Protein AF-A0A098E7J0-F1 (afdb_monomer_lite)

Organism: NCBI:txid717931

InterPro domains:
  IPR011204 Virulence protein RhuM-like [PF13310] (2-72)

Secondary structure (DSSP, 8-state):
-HHHHHHHHHHHHHHHHHTT----HHHHHHHHHHHHHHTT----SS--S--HHHHHHHHHHHHHHHHHHHHHH---HHHHHHHHHHHHHHHHTT-

Sequence (95 aa):
MLNRIMDAYLSFAEIQAKNEHAMTMKDWTNKLDEYLTLLGKGVLKNAGKVMAEEAEKKANLEYEIYKKEQNKKYISDFDREVNNLKKEASSFDRL

Foldseek 3Di:
DVVVLVVVLVVVVVVCVVVVNDDDPVRSVVVSQVSCVVVVNHDPPCPDPCDPVNVVVVVVVVVVVVVVVVVVVDDDPVNVVVVVVVVVVVVVVVD

Structure (mmCIF, N/CA/C/O backbone):
data_AF-A0A098E7J0-F1
#
_entry.id   AF-A0A098E7J0-F1
#
loop_
_atom_site.group_PDB
_atom_site.id
_atom_site.type_symbol
_atom_site.label_atom_id
_atom_site.label_alt_id
_atom_site.label_comp_id
_atom_site.label_asym_id
_atom_site.label_entity_id
_atom_site.label_seq_id
_atom_site.pdbx_PDB_ins_code
_atom_site.Cartn_x
_atom_site.Cartn_y
_atom_site.Cartn_z
_atom_site.occupancy
_atom_site.B_iso_or_equiv
_atom_site.auth_seq_id
_atom_site.auth_comp_id
_atom_site.auth_asym_id
_atom_site.auth_atom_id
_atom_site.pdbx_PDB_model_num
ATOM 1 N N . MET A 1 1 ? -2.058 11.319 -7.166 1.00 58.44 1 MET A N 1
ATOM 2 C CA . MET A 1 1 ? -2.965 11.614 -6.029 1.00 58.44 1 MET A CA 1
ATOM 3 C C . MET A 1 1 ? -3.108 10.415 -5.092 1.00 58.44 1 MET A C 1
ATOM 5 O O . MET A 1 1 ? -2.983 10.617 -3.898 1.00 58.44 1 MET A O 1
ATOM 9 N N . LEU A 1 2 ? -3.336 9.193 -5.601 1.00 65.56 2 LEU A N 1
ATOM 10 C CA . LEU A 1 2 ? -3.457 7.980 -4.775 1.00 65.56 2 LEU A CA 1
ATOM 11 C C . LEU A 1 2 ? -2.167 7.644 -4.008 1.00 65.56 2 LEU A C 1
ATOM 13 O O . LEU A 1 2 ? -2.226 7.480 -2.798 1.00 65.56 2 LEU A O 1
ATOM 17 N N . ASN A 1 3 ? -1.013 7.666 -4.686 1.00 73.12 3 ASN A N 1
ATOM 18 C CA . ASN A 1 3 ? 0.285 7.396 -4.049 1.00 73.12 3 ASN A CA 1
ATOM 19 C C . ASN A 1 3 ? 0.531 8.313 -2.846 1.00 73.12 3 ASN A C 1
ATOM 21 O O . ASN A 1 3 ? 0.841 7.832 -1.774 1.00 73.12 3 ASN A O 1
ATOM 25 N N . ARG A 1 4 ? 0.224 9.611 -2.966 1.00 75.06 4 ARG A N 1
ATOM 26 C CA . ARG A 1 4 ? 0.350 10.571 -1.855 1.00 75.06 4 ARG A CA 1
ATOM 27 C C . ARG A 1 4 ? -0.493 10.219 -0.624 1.00 75.06 4 ARG A C 1
ATOM 29 O O . ARG A 1 4 ? -0.076 10.517 0.485 1.00 75.06 4 ARG A O 1
ATOM 36 N N . ILE A 1 5 ? -1.679 9.641 -0.816 1.00 77.81 5 ILE A N 1
ATOM 37 C CA . ILE A 1 5 ? -2.551 9.224 0.294 1.00 77.81 5 ILE A CA 1
ATOM 38 C C . ILE A 1 5 ? -1.971 7.971 0.956 1.00 77.81 5 ILE A C 1
ATOM 40 O O . ILE A 1 5 ? -1.954 7.881 2.178 1.00 77.81 5 ILE A O 1
ATOM 44 N N . MET A 1 6 ? -1.463 7.036 0.149 1.00 78.44 6 MET A N 1
ATOM 45 C CA . MET A 1 6 ? -0.799 5.830 0.638 1.00 78.44 6 MET A CA 1
ATOM 46 C C . MET A 1 6 ? 0.473 6.173 1.423 1.00 78.44 6 MET A C 1
ATOM 48 O O . MET A 1 6 ? 0.636 5.702 2.545 1.00 78.44 6 MET A O 1
ATOM 52 N N . ASP A 1 7 ? 1.326 7.036 0.869 1.00 84.25 7 ASP A N 1
ATOM 53 C CA . ASP A 1 7 ? 2.564 7.488 1.505 1.00 84.25 7 ASP A CA 1
ATOM 54 C C . ASP A 1 7 ? 2.261 8.163 2.851 1.00 84.25 7 ASP A C 1
ATOM 56 O O . ASP A 1 7 ? 2.855 7.818 3.869 1.00 84.25 7 ASP A O 1
ATOM 60 N N . ALA A 1 8 ? 1.269 9.062 2.888 1.00 83.06 8 ALA A N 1
ATOM 61 C CA . ALA A 1 8 ? 0.856 9.735 4.118 1.00 83.06 8 ALA A CA 1
ATOM 62 C C . ALA A 1 8 ? 0.319 8.761 5.182 1.00 83.06 8 ALA A C 1
ATOM 64 O O . ALA A 1 8 ? 0.612 8.924 6.367 1.00 83.06 8 ALA A O 1
ATOM 65 N N . TYR A 1 9 ? -0.440 7.740 4.772 1.00 84.25 9 TYR A N 1
ATOM 66 C CA . TYR A 1 9 ? -0.948 6.717 5.686 1.00 84.25 9 TYR A CA 1
ATOM 67 C C . TYR A 1 9 ? 0.180 5.845 6.257 1.00 84.25 9 TYR A C 1
ATOM 69 O O . TYR A 1 9 ? 0.193 5.569 7.455 1.00 84.25 9 TYR A O 1
ATOM 77 N N . LEU A 1 10 ? 1.164 5.465 5.435 1.00 87.75 10 LEU A N 1
ATOM 78 C CA . LEU A 1 10 ? 2.339 4.721 5.900 1.00 87.75 10 LEU A CA 1
ATOM 79 C C . LEU A 1 10 ? 3.195 5.547 6.864 1.00 87.75 10 LEU A C 1
ATOM 81 O O . LEU A 1 10 ? 3.603 5.030 7.900 1.00 87.75 10 LEU A O 1
ATOM 85 N N . SER A 1 11 ? 3.409 6.836 6.583 1.00 85.88 11 SER A N 1
ATOM 86 C CA . SER A 1 11 ? 4.106 7.732 7.514 1.00 85.88 11 SER A CA 1
ATOM 87 C C . SER A 1 11 ? 3.363 7.873 8.844 1.00 85.88 11 SER A C 1
ATOM 89 O O . SER A 1 11 ? 3.989 7.892 9.901 1.00 85.88 11 SER A O 1
ATOM 91 N N . PHE A 1 12 ? 2.028 7.933 8.822 1.00 85.38 12 PHE A N 1
ATOM 92 C CA . PHE A 1 12 ? 1.226 7.929 10.045 1.00 85.38 12 PHE A CA 1
ATOM 93 C C . PHE A 1 12 ? 1.404 6.627 10.834 1.00 85.38 12 PHE A C 1
ATOM 95 O O . PHE A 1 12 ? 1.611 6.667 12.047 1.00 85.38 12 PHE A O 1
ATOM 102 N N . ALA A 1 13 ? 1.389 5.480 10.150 1.00 87.19 13 ALA A N 1
ATOM 103 C CA . ALA A 1 13 ? 1.602 4.192 10.795 1.00 87.19 13 ALA A CA 1
ATOM 104 C C . ALA A 1 13 ? 2.994 4.081 11.435 1.00 87.19 13 ALA A C 1
ATOM 106 O O . ALA A 1 13 ? 3.129 3.595 12.558 1.00 87.19 13 ALA A O 1
ATOM 107 N N . GLU A 1 14 ? 4.018 4.602 10.760 1.00 86.44 14 GLU A N 1
ATOM 108 C CA . GLU A 1 14 ? 5.384 4.659 11.275 1.00 86.44 14 GLU A CA 1
ATOM 109 C C . GLU A 1 14 ? 5.488 5.511 12.550 1.00 86.44 14 GLU A C 1
ATOM 111 O O . GLU A 1 14 ? 6.140 5.107 13.512 1.00 86.44 14 GLU A O 1
ATOM 116 N N . ILE A 1 15 ? 4.817 6.667 12.590 1.00 88.69 15 ILE A N 1
ATOM 117 C CA . ILE A 1 15 ? 4.781 7.537 13.775 1.00 88.69 15 ILE A CA 1
ATOM 118 C C . ILE A 1 15 ? 4.113 6.820 14.953 1.00 88.69 15 ILE A C 1
ATOM 120 O O . ILE A 1 15 ? 4.636 6.851 16.064 1.00 88.69 15 ILE A O 1
ATOM 124 N N . GLN A 1 16 ? 2.989 6.140 14.721 1.00 85.75 16 GLN A N 1
ATOM 125 C CA . GLN A 1 16 ? 2.290 5.392 15.769 1.00 85.75 16 GLN A CA 1
ATOM 126 C C . GLN A 1 16 ? 3.145 4.243 16.319 1.00 85.75 16 GLN A C 1
ATOM 128 O O . GLN A 1 16 ? 3.214 4.065 17.533 1.00 85.75 16 GLN A O 1
ATOM 133 N N . ALA A 1 17 ? 3.856 3.521 15.447 1.00 86.94 17 ALA A N 1
ATOM 134 C CA . ALA A 1 17 ? 4.782 2.469 15.858 1.00 86.94 17 ALA A CA 1
ATOM 135 C C . ALA A 1 17 ? 5.967 3.025 16.668 1.00 86.94 17 ALA A C 1
ATOM 137 O O . ALA A 1 17 ? 6.321 2.462 17.702 1.00 86.94 17 ALA A O 1
ATOM 138 N N . LYS A 1 18 ? 6.545 4.157 16.240 1.00 88.94 18 LYS A N 1
ATOM 139 C CA . LYS A 1 18 ? 7.618 4.856 16.971 1.00 88.94 18 LYS A CA 1
ATOM 140 C C . LYS A 1 18 ? 7.172 5.367 18.340 1.00 88.94 18 LYS A C 1
ATOM 142 O O . LYS A 1 18 ? 7.972 5.381 19.265 1.00 88.94 18 LYS A O 1
ATOM 147 N N . ASN A 1 19 ? 5.907 5.757 18.470 1.00 89.94 19 ASN A N 1
ATOM 148 C CA . ASN A 1 19 ? 5.311 6.221 19.723 1.00 89.94 19 ASN A CA 1
ATOM 149 C C . ASN A 1 19 ? 4.791 5.073 20.609 1.00 89.94 19 ASN A C 1
ATOM 151 O O . ASN A 1 19 ? 3.979 5.325 21.500 1.00 89.94 19 ASN A O 1
ATOM 155 N N . GLU A 1 20 ? 5.190 3.826 20.325 1.00 87.62 20 GLU A N 1
ATOM 156 C CA . GLU A 1 20 ? 4.781 2.609 21.045 1.00 87.62 20 GLU A CA 1
ATOM 157 C C . GLU A 1 20 ? 3.254 2.431 21.153 1.00 87.62 20 GLU A C 1
ATOM 159 O O . GLU A 1 20 ? 2.740 1.715 22.013 1.00 87.62 20 GLU A O 1
ATOM 164 N N . HIS A 1 21 ? 2.499 3.048 20.239 1.00 83.62 21 HIS A N 1
ATOM 165 C CA . HIS A 1 21 ? 1.059 2.860 20.142 1.00 83.62 21 HIS A CA 1
ATOM 166 C C . HIS A 1 21 ? 0.767 1.577 19.370 1.00 83.62 21 HIS A C 1
ATOM 168 O O . HIS A 1 21 ? 0.626 1.569 18.145 1.00 83.62 21 HIS A O 1
ATOM 174 N N . ALA A 1 22 ? 0.654 0.473 20.105 1.00 81.31 22 ALA A N 1
ATOM 175 C CA . ALA A 1 22 ? 0.164 -0.780 19.557 1.00 81.31 22 ALA A CA 1
ATOM 176 C C . ALA A 1 22 ? -1.314 -0.632 19.156 1.00 81.31 22 ALA A C 1
ATOM 178 O O . ALA A 1 22 ? -2.177 -0.347 19.984 1.00 81.31 22 ALA A O 1
ATOM 179 N N . MET A 1 23 ? -1.600 -0.8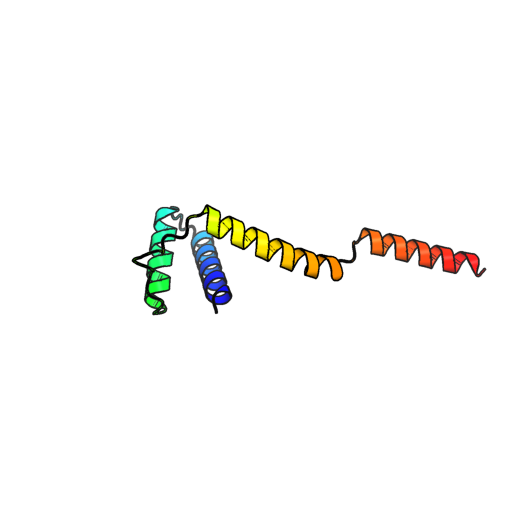38 17.873 1.00 84.44 23 MET A N 1
ATOM 180 C CA . MET A 1 23 ? -2.947 -0.794 17.308 1.00 84.44 23 MET A CA 1
ATOM 181 C C . MET A 1 23 ? -3.276 -2.138 16.669 1.00 84.44 23 MET A C 1
ATOM 183 O O . MET A 1 23 ? -2.426 -2.751 16.016 1.00 84.44 23 MET A O 1
ATOM 187 N N . THR A 1 24 ? -4.513 -2.601 16.831 1.00 87.25 24 THR A N 1
ATOM 188 C CA . THR A 1 24 ? -4.965 -3.832 16.178 1.00 87.25 24 THR A CA 1
ATOM 189 C C . THR A 1 24 ? -5.277 -3.575 14.705 1.00 87.25 24 THR A C 1
ATOM 191 O O . THR A 1 24 ? -5.564 -2.448 14.302 1.00 87.25 24 THR A O 1
ATOM 194 N N . MET A 1 25 ? -5.295 -4.628 13.881 1.00 81.56 25 MET A N 1
ATOM 195 C CA . MET A 1 25 ? -5.691 -4.516 12.465 1.00 81.56 25 MET A CA 1
ATOM 196 C C . MET A 1 25 ? -7.066 -3.855 12.279 1.00 81.56 25 MET A C 1
ATOM 198 O O . MET A 1 25 ? -7.269 -3.127 11.312 1.00 81.56 25 MET A O 1
ATOM 202 N N . LYS A 1 26 ? -7.987 -4.050 13.231 1.00 83.06 26 LYS A N 1
ATOM 203 C CA . LYS A 1 26 ? -9.306 -3.407 13.226 1.00 83.06 26 LYS A CA 1
ATOM 204 C C . LYS A 1 26 ? -9.212 -1.895 13.456 1.00 83.06 26 LYS A C 1
ATOM 206 O O . LYS A 1 26 ? -9.920 -1.131 12.804 1.00 83.06 26 LYS A O 1
ATOM 211 N N . ASP A 1 27 ? -8.322 -1.459 14.342 1.00 83.94 27 ASP A N 1
ATOM 212 C CA . ASP A 1 27 ? -8.104 -0.036 14.624 1.00 83.94 27 ASP A CA 1
ATOM 213 C C . ASP A 1 27 ? -7.473 0.675 13.422 1.00 83.94 27 ASP A C 1
ATOM 215 O O . ASP A 1 27 ? -7.850 1.803 13.097 1.00 83.94 27 ASP A O 1
ATOM 219 N N . TRP A 1 28 ? -6.574 -0.013 12.710 1.00 84.69 28 TRP A N 1
ATOM 220 C CA . TRP A 1 28 ? -6.000 0.474 11.455 1.00 84.69 28 TRP A CA 1
ATOM 221 C C . TRP A 1 28 ? -7.059 0.703 10.376 1.00 84.69 28 TRP A C 1
ATOM 223 O O . TRP A 1 28 ? -7.016 1.733 9.698 1.00 84.69 28 TRP A O 1
ATOM 233 N N . THR A 1 29 ? -8.034 -0.206 10.249 1.00 81.94 29 THR A N 1
ATOM 234 C CA . THR A 1 29 ? -9.165 -0.042 9.320 1.00 81.94 29 THR A CA 1
ATOM 235 C C . THR A 1 29 ? -9.984 1.200 9.664 1.00 81.94 29 THR A C 1
ATOM 237 O O . THR A 1 29 ? -10.188 2.057 8.808 1.00 81.94 29 THR A O 1
ATOM 240 N N . ASN A 1 30 ? -10.367 1.356 10.934 1.00 84.62 30 ASN A N 1
ATOM 241 C CA . ASN A 1 30 ? -11.158 2.504 11.378 1.00 84.62 30 ASN A CA 1
ATOM 242 C C . ASN A 1 30 ? -10.428 3.839 11.150 1.00 84.62 30 ASN A C 1
ATOM 244 O O . ASN A 1 30 ? -11.041 4.812 10.712 1.00 84.62 30 ASN A O 1
ATOM 248 N N . LYS A 1 31 ? -9.111 3.906 11.400 1.00 84.00 31 LYS A N 1
ATOM 249 C CA . LYS A 1 31 ? -8.338 5.133 11.143 1.00 84.00 31 LYS A CA 1
ATOM 250 C C . LYS A 1 31 ? -8.171 5.458 9.674 1.00 84.00 31 LYS A C 1
ATOM 252 O O . LYS A 1 31 ? -8.162 6.638 9.329 1.00 84.00 31 LYS A O 1
ATOM 257 N N . LEU A 1 32 ? -8.085 4.452 8.809 1.00 81.06 32 LEU A N 1
ATOM 258 C CA . LEU A 1 32 ? -8.102 4.687 7.371 1.00 81.06 32 LEU A CA 1
ATOM 259 C C . LEU A 1 32 ? -9.445 5.288 6.927 1.00 81.06 32 LEU A C 1
ATOM 261 O O . LEU A 1 32 ? -9.450 6.272 6.190 1.00 81.06 32 LEU A O 1
ATOM 265 N N . ASP A 1 33 ? -10.564 4.757 7.422 1.00 79.88 33 ASP A N 1
ATOM 266 C CA . ASP A 1 33 ? -11.904 5.265 7.103 1.00 79.88 33 ASP A CA 1
ATOM 267 C C . ASP A 1 33 ? -12.115 6.711 7.586 1.00 79.88 33 ASP A C 1
ATOM 269 O O . ASP A 1 33 ? -12.630 7.558 6.845 1.00 79.88 33 ASP A O 1
ATOM 273 N N . GLU A 1 34 ? -11.664 7.034 8.802 1.00 81.56 34 GLU A N 1
ATOM 274 C CA . GLU A 1 34 ? -11.667 8.408 9.318 1.00 81.56 34 GLU A CA 1
ATOM 275 C C . GLU A 1 34 ? -10.811 9.343 8.450 1.00 81.56 34 GLU A C 1
ATOM 277 O O . GLU A 1 34 ? -11.250 10.438 8.088 1.00 81.56 34 GLU A O 1
ATOM 282 N N . TYR A 1 35 ? -9.607 8.905 8.072 1.00 79.19 35 TYR A N 1
ATOM 283 C CA . TYR A 1 35 ? -8.677 9.692 7.263 1.00 79.19 35 TYR A CA 1
ATOM 284 C C . TYR A 1 35 ? -9.230 9.981 5.860 1.00 79.19 35 TYR A C 1
ATOM 286 O O . TYR A 1 35 ? -9.151 11.110 5.371 1.00 79.19 35 TYR A O 1
ATOM 294 N N . LEU A 1 36 ? -9.849 8.987 5.219 1.00 76.81 36 LEU A N 1
ATOM 295 C CA . LEU A 1 36 ? -10.501 9.151 3.918 1.00 76.81 36 LEU A CA 1
ATOM 296 C C . LEU A 1 36 ? -11.685 10.127 4.000 1.00 76.81 36 LEU A C 1
ATOM 298 O O . LEU A 1 36 ? -11.806 11.015 3.151 1.00 76.81 36 LEU A O 1
ATOM 302 N N . THR A 1 37 ? -12.489 10.026 5.064 1.00 76.50 37 THR A N 1
ATOM 303 C CA . THR A 1 37 ? -13.605 10.947 5.335 1.00 76.50 37 THR A CA 1
ATOM 304 C C . THR A 1 37 ? -13.121 12.393 5.485 1.00 76.50 37 THR A C 1
ATOM 306 O O . THR A 1 37 ? -13.689 13.296 4.869 1.00 76.50 37 THR A O 1
ATOM 309 N N . LEU A 1 38 ? -12.040 12.613 6.241 1.00 74.25 38 LEU A N 1
ATOM 310 C CA . LEU A 1 38 ? -11.402 13.924 6.439 1.00 74.25 38 LEU A CA 1
ATOM 311 C C . LEU A 1 38 ? -10.915 14.561 5.131 1.00 74.25 38 LEU A C 1
ATOM 313 O O . LEU A 1 38 ? -11.012 15.773 4.958 1.00 74.25 38 LEU A O 1
ATOM 317 N N . LEU A 1 39 ? -10.431 13.754 4.187 1.00 72.25 39 LEU A N 1
ATOM 318 C CA . LEU A 1 39 ? -9.969 14.221 2.877 1.00 72.25 39 LEU A CA 1
ATOM 319 C C . LEU A 1 39 ? -11.112 14.535 1.893 1.00 72.25 39 LEU A C 1
ATOM 321 O O . LEU A 1 39 ? -10.850 14.794 0.716 1.00 72.25 39 LEU A O 1
ATOM 325 N N . GLY A 1 40 ? -12.376 14.467 2.330 1.00 65.38 40 GLY A N 1
ATOM 326 C CA . GLY A 1 40 ? -13.553 14.645 1.472 1.00 65.38 40 GLY A CA 1
ATOM 327 C C . GLY A 1 40 ? -13.710 13.539 0.424 1.00 65.38 40 GLY A C 1
ATOM 328 O O . GLY A 1 40 ? -14.558 13.626 -0.465 1.00 65.38 40 GLY A O 1
ATOM 329 N N . LYS A 1 41 ? -12.895 12.481 0.514 1.00 63.38 41 LYS A N 1
ATOM 330 C CA . LYS A 1 41 ? -13.008 11.287 -0.312 1.00 63.38 41 LYS A CA 1
ATOM 331 C C . LYS A 1 41 ? -13.951 10.350 0.415 1.00 63.38 41 LYS A C 1
ATOM 333 O O . LYS A 1 41 ? -13.528 9.612 1.292 1.00 63.38 41 LYS A O 1
ATOM 338 N N . GLY A 1 42 ? -15.241 10.438 0.091 1.00 58.66 42 GLY A N 1
ATOM 339 C CA . GLY A 1 42 ? -16.261 9.609 0.728 1.00 58.66 42 GLY A CA 1
ATOM 340 C C . GLY A 1 42 ? -15.805 8.153 0.826 1.00 58.66 42 GLY A C 1
ATOM 341 O O . GLY A 1 42 ? -15.400 7.560 -0.175 1.00 58.66 42 GLY A O 1
ATOM 342 N N . VAL A 1 43 ? -15.846 7.596 2.038 1.00 60.19 43 VAL A N 1
ATOM 343 C CA . VAL A 1 43 ? -15.643 6.162 2.248 1.00 60.19 43 VAL A CA 1
ATOM 344 C C . VAL A 1 43 ? -16.691 5.445 1.403 1.00 60.19 43 VAL A C 1
ATOM 346 O O . VAL A 1 43 ? -17.879 5.783 1.454 1.00 60.19 43 VAL A O 1
ATOM 349 N N . LEU A 1 44 ? -16.249 4.504 0.570 1.00 57.78 44 LEU A N 1
ATOM 350 C CA . LEU A 1 44 ? -17.112 3.717 -0.308 1.00 57.78 44 LEU A CA 1
ATOM 351 C C . LEU A 1 44 ? -18.069 2.874 0.550 1.00 57.78 44 LEU A C 1
ATOM 353 O O . LEU A 1 44 ? -17.787 1.727 0.868 1.00 57.78 44 LEU A O 1
ATOM 357 N N . LYS A 1 45 ? -19.228 3.439 0.918 1.00 56.84 45 LYS A N 1
ATOM 358 C CA . LYS A 1 45 ? -20.292 2.719 1.647 1.00 56.84 45 LYS A CA 1
ATOM 359 C C . LYS A 1 45 ? -20.850 1.541 0.849 1.00 56.84 45 LYS A C 1
ATOM 361 O O . LYS A 1 45 ? -21.327 0.575 1.424 1.00 56.84 45 LYS A O 1
ATOM 366 N N . ASN A 1 46 ? -20.745 1.630 -0.473 1.00 51.31 46 ASN A N 1
ATOM 367 C CA . ASN A 1 46 ? -20.946 0.533 -1.400 1.00 51.31 46 ASN A CA 1
ATOM 368 C C . ASN A 1 46 ? -19.594 0.252 -2.045 1.00 51.31 46 ASN A C 1
ATOM 370 O O . ASN A 1 46 ? -19.327 0.735 -3.147 1.00 51.31 46 ASN A O 1
ATOM 374 N N . ALA A 1 47 ? -18.716 -0.464 -1.338 1.00 52.56 47 ALA A N 1
ATOM 375 C CA . ALA A 1 47 ? -17.583 -1.105 -1.987 1.00 52.56 47 ALA A CA 1
ATOM 376 C C . ALA A 1 47 ? -18.177 -1.900 -3.153 1.00 52.56 47 ALA A C 1
ATOM 378 O O . ALA A 1 47 ? -18.971 -2.819 -2.944 1.00 52.56 47 ALA A O 1
ATOM 379 N N . GLY A 1 48 ? -17.929 -1.446 -4.383 1.00 5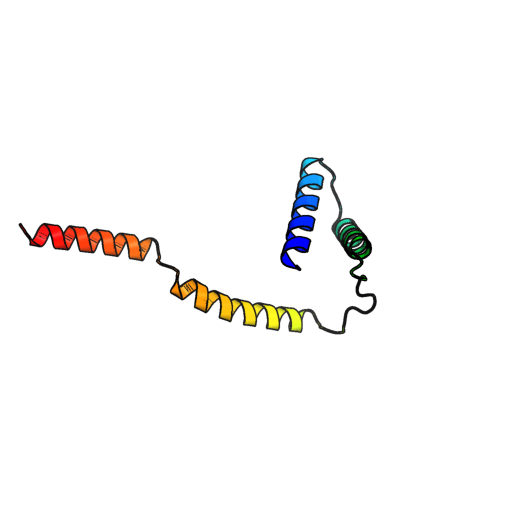5.84 48 GLY A N 1
ATOM 380 C CA . GLY A 1 48 ? -18.418 -2.131 -5.568 1.00 55.84 48 GLY A CA 1
ATOM 381 C C . GLY A 1 48 ? -18.071 -3.614 -5.470 1.00 55.84 48 GLY A C 1
ATOM 382 O O . GLY A 1 48 ? -17.096 -3.992 -4.826 1.00 55.84 48 GLY A O 1
ATOM 383 N N . LYS A 1 49 ? -18.887 -4.449 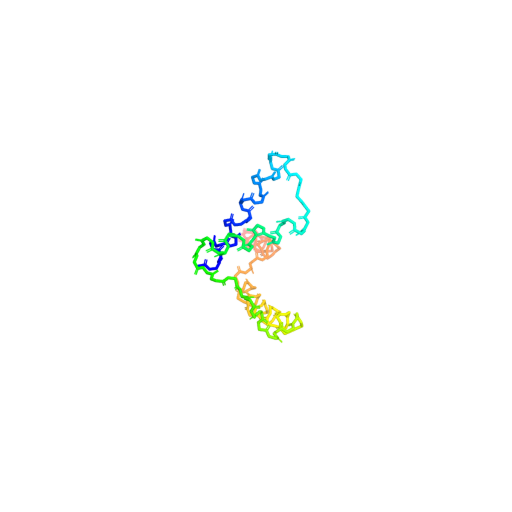-6.108 1.00 54.28 49 LYS A N 1
ATOM 384 C CA . LYS A 1 49 ? -18.849 -5.918 -6.068 1.00 54.28 49 LYS A CA 1
ATOM 385 C C . LYS A 1 49 ? -17.590 -6.535 -6.712 1.00 54.28 49 LYS A C 1
ATOM 387 O O . LYS A 1 49 ? -17.654 -7.643 -7.229 1.00 54.28 49 LYS A O 1
ATOM 392 N N . VAL A 1 50 ? -16.480 -5.804 -6.748 1.00 59.03 50 VAL A N 1
ATOM 393 C CA . VAL A 1 50 ? -15.200 -6.260 -7.276 1.00 59.03 50 VAL A CA 1
ATOM 394 C C . VAL A 1 50 ? -14.617 -7.202 -6.236 1.00 59.03 50 VAL A C 1
ATOM 396 O O . VAL A 1 50 ? -14.184 -6.792 -5.159 1.00 59.03 50 VAL A O 1
ATOM 399 N N . MET A 1 51 ? -14.697 -8.491 -6.538 1.00 63.75 51 MET A N 1
ATOM 400 C CA . MET A 1 51 ? -14.159 -9.541 -5.684 1.00 63.75 51 MET A CA 1
ATOM 401 C C . MET A 1 51 ? -12.631 -9.433 -5.646 1.00 63.75 51 MET A C 1
ATOM 403 O O . MET A 1 51 ? -12.012 -8.999 -6.617 1.00 63.75 51 MET A O 1
ATOM 407 N N . ALA A 1 52 ? -12.015 -9.854 -4.538 1.00 70.69 52 ALA A N 1
ATOM 408 C CA . ALA A 1 52 ? -10.559 -9.830 -4.360 1.00 70.69 52 ALA A CA 1
ATOM 409 C C . ALA A 1 52 ? -9.802 -10.461 -5.547 1.00 70.69 52 ALA A C 1
ATOM 411 O O . ALA A 1 52 ? -8.776 -9.942 -5.972 1.00 70.69 52 ALA A O 1
ATOM 412 N N . GLU A 1 53 ? -10.372 -11.509 -6.144 1.00 74.25 53 GLU A N 1
ATOM 413 C CA . GLU A 1 53 ? -9.832 -12.197 -7.318 1.00 74.25 53 GLU A CA 1
ATOM 414 C C . GLU A 1 53 ? -9.707 -11.290 -8.558 1.00 74.25 53 GLU A C 1
ATOM 416 O O . GLU A 1 53 ? -8.755 -11.390 -9.330 1.00 74.25 53 GLU A O 1
ATOM 421 N N . GLU A 1 54 ? -10.654 -10.375 -8.766 1.00 76.31 54 GLU A N 1
ATOM 422 C CA . GLU A 1 54 ? -10.639 -9.455 -9.906 1.00 76.31 54 GLU A CA 1
ATOM 423 C C . GLU A 1 54 ? -9.605 -8.338 -9.703 1.00 76.31 54 GLU A C 1
ATOM 425 O O . GLU A 1 54 ? -8.903 -7.948 -10.640 1.00 76.31 54 GLU A O 1
ATOM 430 N N . ALA A 1 55 ? -9.440 -7.883 -8.457 1.00 77.56 55 ALA A N 1
ATOM 431 C CA . ALA A 1 55 ? -8.375 -6.958 -8.085 1.00 77.56 55 ALA A CA 1
ATOM 432 C C . ALA A 1 55 ? -6.985 -7.600 -8.237 1.00 77.56 55 ALA A C 1
ATOM 434 O O . ALA A 1 55 ? -6.077 -6.962 -8.767 1.00 77.56 55 ALA A O 1
ATOM 435 N N . GLU A 1 56 ? -6.832 -8.865 -7.840 1.00 82.75 56 GLU A N 1
ATOM 436 C CA . GLU A 1 56 ? -5.589 -9.628 -7.978 1.00 82.75 56 GLU A CA 1
ATOM 437 C C . GLU A 1 56 ? -5.221 -9.854 -9.450 1.00 82.75 56 GLU A C 1
ATOM 439 O O . GLU A 1 56 ? -4.095 -9.573 -9.862 1.00 82.75 56 GLU A O 1
ATOM 444 N N . LYS A 1 57 ? -6.188 -10.271 -10.279 1.00 87.19 57 LY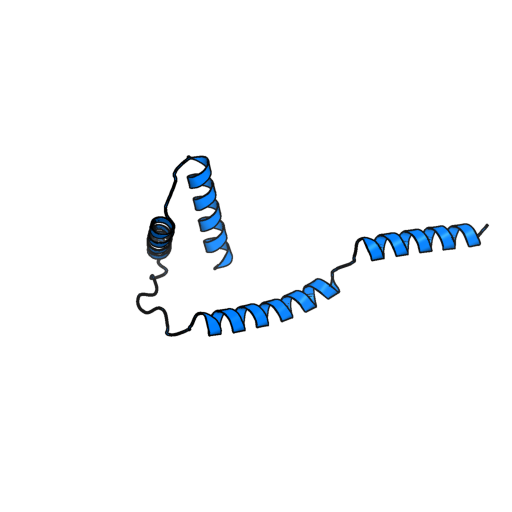S A N 1
ATOM 445 C CA . LYS A 1 57 ? -5.997 -10.408 -11.733 1.00 87.19 57 LYS A CA 1
ATOM 446 C C . LYS A 1 57 ? -5.512 -9.105 -12.359 1.00 87.19 57 LYS A C 1
ATOM 448 O O . LYS A 1 57 ? -4.576 -9.119 -13.157 1.00 87.19 57 LYS A O 1
ATOM 453 N N . LYS A 1 58 ? -6.115 -7.979 -11.971 1.00 84.94 58 LYS A N 1
ATOM 454 C CA . LYS A 1 58 ? -5.713 -6.659 -12.458 1.00 84.94 58 LYS A CA 1
ATOM 455 C C . LYS A 1 58 ? -4.315 -6.266 -11.975 1.00 84.94 58 LYS A C 1
ATOM 457 O O . LYS A 1 58 ? -3.518 -5.794 -12.776 1.00 84.94 58 LYS A O 1
ATOM 462 N N . ALA A 1 59 ? -3.997 -6.493 -10.701 1.00 86.62 59 ALA A N 1
ATOM 463 C CA . ALA A 1 59 ? -2.679 -6.197 -10.143 1.00 86.62 59 ALA A CA 1
ATOM 464 C C . ALA A 1 59 ? -1.565 -6.986 -10.849 1.00 86.62 59 ALA A C 1
ATOM 466 O O . ALA A 1 59 ? -0.545 -6.407 -11.222 1.00 86.62 59 ALA A O 1
ATOM 467 N N . ASN A 1 60 ? -1.788 -8.278 -11.099 1.00 89.94 60 ASN A N 1
ATOM 468 C CA . ASN A 1 60 ? -0.840 -9.130 -11.815 1.00 89.94 60 ASN A CA 1
ATOM 469 C C . ASN A 1 60 ? -0.639 -8.671 -13.265 1.00 89.94 60 ASN A C 1
ATOM 471 O O . ASN A 1 60 ? 0.493 -8.630 -13.746 1.00 89.94 60 ASN A O 1
ATOM 475 N N . LEU A 1 61 ? -1.714 -8.274 -13.953 1.00 91.88 61 LEU A N 1
ATOM 476 C CA . LEU A 1 61 ? -1.628 -7.758 -15.320 1.00 91.88 61 LEU A CA 1
ATOM 477 C C . LEU A 1 61 ? -0.771 -6.484 -15.391 1.00 91.88 61 LEU A C 1
ATOM 479 O O . LEU A 1 61 ? 0.139 -6.388 -16.216 1.00 91.88 61 LEU A O 1
ATOM 483 N N . GLU A 1 62 ? -1.027 -5.529 -14.497 1.00 89.00 62 GLU A N 1
ATOM 484 C CA . GLU A 1 62 ? -0.276 -4.275 -14.432 1.00 89.00 62 GLU A CA 1
ATOM 485 C C . GLU A 1 62 ? 1.194 -4.512 -14.051 1.00 89.00 62 GLU A C 1
ATOM 487 O O . GLU A 1 62 ? 2.097 -3.870 -14.597 1.00 89.00 62 GLU A O 1
ATOM 492 N N . TYR A 1 63 ? 1.448 -5.470 -13.153 1.00 88.44 63 TYR A N 1
ATOM 493 C CA . TYR A 1 63 ? 2.797 -5.863 -12.757 1.00 88.44 63 TYR A CA 1
ATOM 494 C C . TYR A 1 63 ? 3.598 -6.433 -13.930 1.00 88.44 63 TYR A C 1
ATOM 496 O O . TYR A 1 63 ? 4.751 -6.050 -14.118 1.00 88.44 63 TYR A O 1
ATOM 504 N N . GLU A 1 64 ? 3.000 -7.283 -14.766 1.00 91.38 64 GLU A N 1
ATOM 505 C CA . GLU A 1 64 ? 3.677 -7.839 -15.943 1.00 91.38 64 GLU A CA 1
ATOM 506 C C . GLU A 1 64 ? 4.060 -6.759 -16.966 1.00 91.38 64 GLU A C 1
ATOM 508 O O . GLU A 1 64 ? 5.136 -6.814 -17.571 1.00 91.38 64 GLU A O 1
ATOM 513 N N . ILE A 1 65 ? 3.218 -5.734 -17.134 1.00 88.88 65 ILE A N 1
ATOM 514 C CA . ILE A 1 65 ? 3.526 -4.578 -17.990 1.00 88.88 65 ILE A CA 1
ATOM 515 C C . ILE A 1 65 ? 4.706 -3.793 -17.407 1.00 88.88 65 ILE A C 1
ATOM 517 O O . ILE A 1 65 ? 5.678 -3.509 -18.113 1.00 88.88 65 ILE A O 1
ATOM 521 N N . TYR A 1 66 ? 4.655 -3.484 -16.111 1.00 87.19 66 TYR A N 1
ATOM 522 C CA . TYR A 1 66 ? 5.723 -2.766 -15.419 1.00 87.19 66 TYR A CA 1
ATOM 523 C C . TYR A 1 66 ? 7.053 -3.533 -15.441 1.00 87.19 66 TYR A C 1
ATOM 525 O O . TYR A 1 66 ? 8.101 -2.954 -15.729 1.00 87.19 66 TYR A O 1
ATOM 533 N N . LYS A 1 67 ? 7.018 -4.846 -15.201 1.00 87.94 67 LYS A N 1
ATOM 534 C CA . LYS A 1 67 ? 8.188 -5.732 -15.195 1.00 87.94 67 LYS A CA 1
ATOM 535 C C . LYS A 1 67 ? 8.888 -5.759 -16.549 1.00 87.94 67 LYS A C 1
ATOM 537 O O . LYS A 1 67 ? 10.114 -5.699 -16.599 1.00 87.94 67 LYS A O 1
ATOM 542 N N . LYS A 1 68 ? 8.137 -5.788 -17.655 1.00 86.44 68 LYS A N 1
ATOM 543 C CA . LYS A 1 68 ? 8.713 -5.699 -19.009 1.00 86.44 68 LYS A CA 1
ATOM 544 C C . LYS A 1 68 ? 9.469 -4.390 -19.225 1.00 86.44 68 LYS A C 1
ATOM 546 O O . LYS A 1 68 ? 10.552 -4.410 -19.804 1.00 86.44 68 LYS A O 1
ATOM 551 N N . GLU A 1 69 ? 8.927 -3.270 -18.757 1.00 82.69 69 GLU A N 1
ATOM 552 C CA . GLU A 1 69 ? 9.597 -1.967 -18.839 1.00 82.69 69 GLU A CA 1
ATOM 553 C C . GLU A 1 69 ? 10.823 -1.875 -17.917 1.00 82.69 69 GLU A C 1
ATOM 555 O O . GLU A 1 69 ? 11.854 -1.336 -18.321 1.00 82.69 69 GLU A O 1
ATOM 560 N N . GLN A 1 70 ? 10.757 -2.448 -16.711 1.00 81.00 70 GLN A N 1
ATOM 561 C CA . GLN A 1 70 ? 11.899 -2.513 -15.793 1.00 81.00 70 GLN A CA 1
ATOM 562 C C . GLN A 1 70 ? 13.040 -3.367 -16.344 1.00 81.00 70 GLN A C 1
ATOM 564 O O . GLN A 1 70 ? 14.185 -2.924 -16.351 1.00 81.00 70 GLN A O 1
ATOM 569 N N . ASN A 1 71 ? 12.733 -4.545 -16.890 1.00 79.06 71 ASN A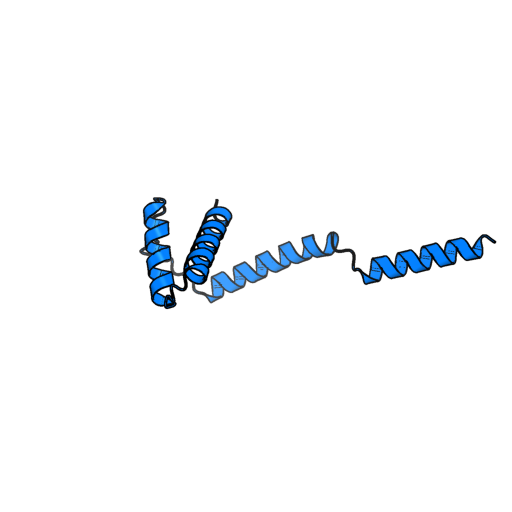 N 1
ATOM 570 C CA . ASN A 1 71 ? 13.738 -5.450 -17.446 1.00 79.06 71 ASN A CA 1
ATOM 571 C C . ASN A 1 71 ? 14.532 -4.822 -18.602 1.00 79.06 71 ASN A C 1
ATOM 573 O O . ASN A 1 71 ? 15.704 -5.133 -18.763 1.00 79.06 71 ASN A O 1
ATOM 577 N N . LYS A 1 72 ? 13.942 -3.904 -19.383 1.00 78.44 72 LYS A N 1
ATOM 578 C CA . LYS A 1 72 ? 14.666 -3.173 -20.444 1.00 78.44 72 LYS A CA 1
ATOM 579 C C . LYS A 1 72 ? 15.740 -2.226 -19.902 1.00 78.44 72 LYS A C 1
ATOM 581 O O . LYS A 1 72 ? 16.693 -1.920 -20.611 1.00 78.44 72 LYS A O 1
ATOM 586 N N . LYS A 1 73 ? 15.555 -1.709 -18.685 1.00 71.19 73 LYS A N 1
ATOM 587 C CA . LYS A 1 73 ? 16.484 -0.781 -18.015 1.00 71.19 73 LYS A CA 1
ATOM 588 C C . LYS A 1 73 ? 17.399 -1.488 -17.020 1.00 71.19 73 LYS A C 1
ATOM 590 O O . LYS A 1 73 ? 18.331 -0.873 -16.508 1.00 71.19 73 LYS A O 1
ATOM 595 N N . TYR A 1 74 ? 17.119 -2.754 -16.734 1.00 71.88 74 TYR A N 1
ATOM 596 C CA . TYR A 1 74 ? 17.884 -3.554 -15.803 1.00 71.88 74 TYR A CA 1
ATOM 597 C C . TYR A 1 74 ? 19.172 -4.033 -16.473 1.00 71.88 74 TYR A C 1
ATOM 599 O O . TYR A 1 74 ? 19.149 -4.852 -17.386 1.00 71.88 74 TYR A O 1
ATOM 607 N N . ILE A 1 75 ? 20.299 -3.501 -16.009 1.00 67.56 75 ILE A N 1
ATOM 608 C CA . ILE A 1 75 ? 21.626 -4.046 -16.289 1.00 67.56 75 ILE A CA 1
ATOM 609 C C . ILE A 1 75 ? 22.001 -4.833 -15.042 1.00 67.56 75 ILE A C 1
ATOM 611 O O . ILE A 1 75 ? 22.137 -4.234 -13.970 1.00 67.56 75 ILE A O 1
ATOM 615 N N . SER A 1 76 ? 22.131 -6.155 -15.167 1.00 76.31 76 SER A N 1
ATOM 616 C CA . SER A 1 76 ? 22.585 -6.970 -14.046 1.00 76.31 76 SER A CA 1
ATOM 617 C C . SER A 1 76 ? 24.000 -6.541 -13.661 1.00 76.31 76 SER A C 1
ATOM 619 O O . SER A 1 76 ? 24.853 -6.245 -14.498 1.00 76.31 76 SER A O 1
ATOM 621 N N . ASP A 1 77 ? 24.248 -6.516 -12.363 1.00 71.62 77 ASP A N 1
ATOM 622 C CA . ASP A 1 77 ? 25.581 -6.512 -11.774 1.00 71.62 77 ASP A CA 1
ATOM 623 C C . ASP A 1 77 ? 26.507 -7.552 -12.425 1.00 71.62 77 ASP A C 1
ATOM 625 O O . ASP A 1 77 ? 27.652 -7.228 -12.727 1.00 71.62 77 ASP A O 1
ATOM 629 N N . PHE A 1 78 ? 25.996 -8.735 -12.773 1.00 76.81 78 PHE A N 1
ATOM 630 C CA . PHE A 1 78 ? 26.739 -9.735 -13.539 1.00 76.81 78 PHE A CA 1
ATOM 631 C C . PHE A 1 78 ? 27.114 -9.257 -14.952 1.00 76.81 78 PHE A C 1
ATOM 633 O O . PHE A 1 78 ? 28.266 -9.390 -15.363 1.00 76.81 78 PHE A O 1
ATOM 640 N N . ASP A 1 79 ? 26.180 -8.640 -15.683 1.00 77.44 79 ASP A N 1
ATOM 641 C CA . ASP A 1 79 ? 26.445 -8.085 -17.021 1.00 77.44 79 ASP A CA 1
ATOM 642 C C . ASP A 1 79 ? 27.475 -6.950 -16.973 1.00 77.44 79 ASP A C 1
ATOM 644 O O . ASP A 1 79 ? 28.266 -6.761 -17.905 1.00 77.44 79 ASP A O 1
ATOM 648 N N . ARG A 1 80 ? 27.486 -6.189 -15.874 1.00 79.75 80 ARG A N 1
ATOM 649 C CA . ARG A 1 80 ? 28.485 -5.151 -15.624 1.00 79.75 80 ARG A CA 1
ATOM 650 C C . ARG A 1 80 ? 29.869 -5.762 -15.416 1.00 79.75 80 ARG A C 1
ATOM 652 O O . ARG A 1 80 ? 30.812 -5.314 -16.066 1.00 79.75 80 ARG A O 1
ATOM 659 N N . GLU A 1 81 ? 29.983 -6.799 -14.589 1.00 80.06 81 GLU A N 1
ATOM 660 C CA . GLU A 1 81 ? 31.264 -7.471 -14.342 1.00 80.06 81 GLU A CA 1
ATOM 661 C C . GLU A 1 81 ? 31.793 -8.202 -15.584 1.00 80.06 81 GLU A C 1
ATOM 663 O O . GLU A 1 81 ? 32.967 -8.073 -15.925 1.00 80.06 81 GLU A O 1
ATOM 668 N N . VAL A 1 82 ? 30.933 -8.879 -16.351 1.00 83.50 82 VAL A N 1
ATOM 669 C CA . VAL A 1 82 ? 31.334 -9.526 -17.614 1.00 83.50 82 VAL A CA 1
ATOM 670 C C . VAL A 1 82 ? 31.837 -8.500 -18.635 1.00 83.50 82 VAL A C 1
ATOM 672 O O . VAL A 1 82 ? 32.806 -8.758 -19.351 1.00 83.50 82 VAL A O 1
ATOM 675 N N . ASN A 1 83 ? 31.216 -7.321 -18.710 1.00 81.75 83 ASN A N 1
ATOM 676 C CA . ASN A 1 83 ? 31.695 -6.246 -19.579 1.00 81.75 83 ASN A CA 1
ATOM 677 C C . ASN A 1 83 ? 33.020 -5.642 -19.102 1.00 81.75 83 ASN A C 1
ATOM 679 O O . ASN A 1 83 ? 33.847 -5.286 -19.943 1.00 81.75 83 ASN A O 1
ATOM 683 N N . ASN A 1 84 ? 33.242 -5.538 -17.791 1.00 84.12 84 ASN A N 1
ATOM 684 C CA . ASN A 1 84 ? 34.521 -5.089 -17.237 1.00 84.12 84 ASN A CA 1
ATOM 685 C C . ASN A 1 84 ? 35.640 -6.077 -17.588 1.00 84.12 84 ASN A C 1
ATOM 687 O O . ASN A 1 84 ? 36.639 -5.671 -18.177 1.00 84.12 84 ASN A O 1
ATOM 691 N N . LEU A 1 85 ? 35.410 -7.376 -17.378 1.00 83.38 85 LEU A N 1
ATOM 692 C CA . LEU A 1 85 ? 36.359 -8.434 -17.736 1.00 83.38 85 LEU A CA 1
ATOM 693 C C . LEU A 1 85 ? 36.658 -8.466 -19.243 1.00 83.38 85 LEU A C 1
ATOM 695 O O . LEU A 1 85 ? 37.808 -8.615 -19.650 1.00 83.38 85 LEU A O 1
ATOM 699 N N . LYS A 1 86 ? 35.648 -8.264 -20.102 1.00 80.88 86 LYS A N 1
ATOM 700 C CA . LYS A 1 86 ? 35.859 -8.158 -21.559 1.00 80.88 86 LYS A CA 1
ATOM 701 C C . LYS A 1 86 ? 36.686 -6.933 -21.949 1.00 80.88 86 LYS A C 1
ATOM 703 O O . LYS A 1 86 ? 37.483 -7.021 -22.884 1.00 80.88 86 LYS A O 1
ATOM 708 N N . LYS A 1 87 ? 36.506 -5.794 -21.271 1.00 81.12 87 LYS A N 1
ATOM 709 C CA . LYS A 1 87 ? 37.313 -4.583 -21.497 1.00 81.12 87 LYS A CA 1
ATOM 710 C C . LYS A 1 87 ? 38.760 -4.785 -21.052 1.00 81.12 87 LYS A C 1
ATOM 712 O O . LYS A 1 87 ? 39.657 -4.386 -21.786 1.00 81.12 87 LYS A O 1
ATOM 717 N N . GLU A 1 88 ? 38.976 -5.437 -19.913 1.00 79.38 88 GLU A N 1
ATOM 718 C CA . GLU A 1 88 ? 40.311 -5.784 -19.413 1.00 79.38 88 GLU A CA 1
ATOM 719 C C . GLU A 1 88 ? 41.029 -6.757 -20.358 1.00 79.38 88 GLU A C 1
ATOM 721 O O . GLU A 1 88 ? 42.151 -6.478 -20.780 1.00 79.38 88 GLU A O 1
ATOM 726 N N . ALA A 1 89 ? 40.356 -7.817 -20.813 1.00 73.75 89 ALA A N 1
ATOM 727 C CA . ALA A 1 89 ? 40.905 -8.756 -21.795 1.00 73.75 89 ALA A CA 1
ATOM 728 C C . AL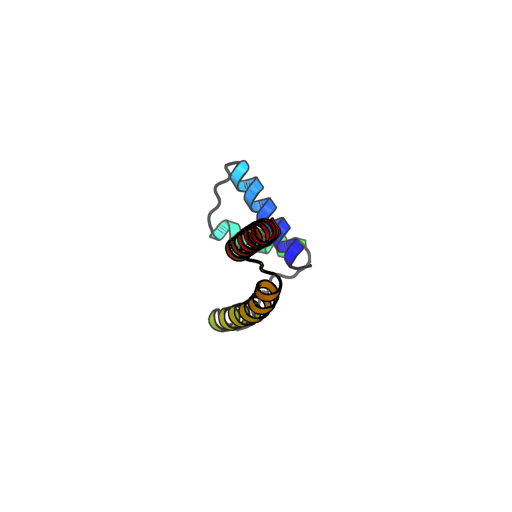A A 1 89 ? 41.249 -8.072 -23.135 1.00 73.75 89 ALA A C 1
ATOM 730 O O . ALA A 1 89 ? 42.336 -8.253 -23.674 1.00 73.75 89 ALA A O 1
ATOM 731 N N . SER A 1 90 ? 40.374 -7.185 -23.623 1.00 69.38 90 SER A N 1
ATOM 732 C CA . SER A 1 90 ? 40.605 -6.419 -24.862 1.00 69.38 90 SER A CA 1
ATOM 733 C C . SER A 1 90 ? 41.721 -5.371 -24.741 1.00 69.38 90 SER A C 1
ATOM 735 O O . SER A 1 90 ? 42.177 -4.842 -25.758 1.00 69.38 90 SER A O 1
ATOM 737 N N . SER A 1 91 ? 42.106 -5.005 -23.514 1.00 66.56 91 SER A N 1
ATOM 738 C CA . SER A 1 91 ? 43.237 -4.115 -23.228 1.00 66.56 91 SER A CA 1
ATOM 739 C C . SER A 1 91 ? 44.561 -4.877 -23.138 1.00 66.56 91 SER A C 1
ATOM 741 O O . SER A 1 91 ? 45.600 -4.322 -23.482 1.00 66.56 91 SER A O 1
ATOM 743 N N . PHE A 1 92 ? 44.500 -6.153 -22.747 1.00 62.84 92 PHE A N 1
ATOM 744 C CA . PHE A 1 92 ? 45.640 -7.059 -22.664 1.00 62.84 92 PHE A CA 1
ATOM 745 C C . PHE A 1 92 ? 46.087 -7.558 -24.049 1.00 62.84 92 PHE A C 1
ATOM 747 O O . PHE A 1 92 ? 47.280 -7.589 -24.314 1.00 62.84 92 PHE A O 1
ATOM 754 N N . ASP A 1 93 ? 45.149 -7.822 -24.968 1.00 59.62 93 ASP A N 1
ATOM 755 C CA . ASP A 1 93 ? 45.442 -8.239 -26.358 1.00 59.62 93 ASP A CA 1
ATOM 756 C C . ASP A 1 93 ? 46.054 -7.127 -27.249 1.00 59.62 93 ASP A C 1
ATOM 758 O O . ASP A 1 93 ? 46.365 -7.365 -28.416 1.00 59.62 93 ASP A O 1
ATOM 762 N N . ARG A 1 94 ? 46.191 -5.887 -26.749 1.00 58.75 94 ARG A N 1
ATOM 763 C CA . ARG A 1 94 ? 46.800 -4.749 -27.479 1.00 58.75 94 ARG A CA 1
ATOM 764 C C . ARG A 1 94 ? 48.253 -4.452 -27.075 1.00 58.75 94 ARG A C 1
ATOM 766 O O . ARG A 1 94 ? 48.779 -3.416 -27.489 1.00 58.75 94 ARG A O 1
ATOM 773 N N . LEU A 1 95 ? 48.867 -5.321 -26.274 1.00 47.38 95 LEU A N 1
ATOM 774 C CA . LEU A 1 95 ? 50.296 -5.327 -25.936 1.00 47.38 95 LEU A CA 1
ATOM 775 C C . LEU A 1 95 ? 51.002 -6.460 -26.685 1.00 47.38 95 LEU A C 1
ATOM 777 O O . LEU A 1 95 ? 52.158 -6.226 -27.101 1.00 47.38 95 LEU A O 1
#

pLDDT: mean 77.15, std 10.69, range [47.38, 91.88]

Radius of gyration: 23.78 Å; chains: 1; bounding box: 71×27×48 Å